Protein AF-A0A3E0KHM4-F1 (afdb_monomer_lite)

Secondary structure (DSSP, 8-state):
-HHHHHHHHHHHHHHHHHH-S--SS-TTHHHHHSTT--S-S-PPPHHHHHHHHHHHHHHHHHHHHHS-TTSB---TTS-SBHHHHHHHHHHHHHHHHHHHHHHHHHTTPPPP-

pLDDT: mean 93.82, std 4.36, range [65.69, 97.75]

Sequence (113 aa):
MWQVGHMAYYDAWLVQDVAGGELLVPTGYRELFQQGTTGEGPLPPLAEVREAFRRAHAGLVRLAESANLEQPADGGDEYATVGGALSFMNLHRAYHIGKIFTLRALLGKPRLT

Foldseek 3Di:
DQLLLLLLQLLQVLLCQQVNDDRLADPCSCVCHPPPHDVDDDDPPPVNSVVSSVRSVVSLVVCVVDPDQQDAGPPDPQDGGNVSSSVVSVVSVVVSLVVVQVVCVVVVHDGDD

Radius of gyration: 14.64 Å; chains: 1; bounding box: 35×26×42 Å

Structure (mmCIF, N/CA/C/O backbone):
data_AF-A0A3E0KHM4-F1
#
_entry.id   AF-A0A3E0KHM4-F1
#
loop_
_atom_site.group_PDB
_atom_site.id
_atom_site.type_symbol
_atom_site.label_atom_id
_atom_site.label_alt_id
_atom_site.label_comp_id
_atom_site.label_asym_id
_atom_site.label_entity_id
_atom_site.label_seq_id
_atom_site.pdbx_PDB_ins_code
_atom_site.Cartn_x
_atom_site.Cartn_y
_atom_site.Cartn_z
_atom_site.occupancy
_atom_site.B_iso_or_equiv
_atom_site.auth_seq_id
_atom_site.auth_comp_id
_atom_site.auth_asym_id
_atom_site.auth_atom_id
_atom_site.pdbx_PDB_model_num
ATOM 1 N N . MET A 1 1 ? -9.446 -0.367 10.290 1.00 87.19 1 MET A N 1
ATOM 2 C CA . MET A 1 1 ? -10.019 -0.429 8.932 1.00 87.19 1 MET A CA 1
ATOM 3 C C . MET A 1 1 ? -9.190 0.422 7.985 1.00 87.19 1 MET A C 1
ATOM 5 O O . MET A 1 1 ? -8.543 -0.159 7.129 1.00 87.19 1 MET A O 1
ATOM 9 N N . TRP A 1 2 ? -9.081 1.733 8.233 1.00 95.25 2 TRP A N 1
ATOM 10 C CA . TRP A 1 2 ? -8.283 2.665 7.422 1.00 95.25 2 TRP A CA 1
ATOM 11 C C . TRP A 1 2 ? -6.858 2.193 7.102 1.00 95.25 2 TRP A C 1
ATOM 13 O O . TRP A 1 2 ? -6.492 2.166 5.941 1.00 95.25 2 TRP A O 1
ATOM 23 N N . GLN A 1 3 ? -6.097 1.702 8.092 1.00 95.06 3 GLN A N 1
ATOM 24 C CA . GLN A 1 3 ? -4.720 1.221 7.861 1.00 95.06 3 GLN A CA 1
ATOM 25 C C . GLN A 1 3 ? -4.635 0.127 6.776 1.00 95.06 3 GLN A C 1
ATOM 27 O O . GLN A 1 3 ? -3.682 0.095 6.011 1.00 95.06 3 GLN A O 1
ATOM 32 N N . VAL A 1 4 ? -5.636 -0.758 6.689 1.00 95.31 4 VAL A N 1
ATOM 33 C CA . VAL A 1 4 ? -5.668 -1.832 5.680 1.00 95.31 4 VAL A CA 1
ATOM 34 C C . VAL A 1 4 ? -6.116 -1.298 4.319 1.00 95.31 4 VAL A C 1
ATOM 36 O O . VAL A 1 4 ? -5.547 -1.693 3.310 1.00 95.31 4 VAL A O 1
ATOM 39 N N . GLY A 1 5 ? -7.087 -0.379 4.287 1.00 97.12 5 GLY A N 1
ATOM 40 C CA . GLY A 1 5 ? -7.505 0.284 3.046 1.00 97.12 5 GLY A CA 1
ATOM 41 C C . GLY A 1 5 ? -6.399 1.148 2.440 1.00 97.12 5 GLY A C 1
ATOM 42 O O . GLY A 1 5 ? -6.182 1.097 1.236 1.00 97.12 5 GLY A O 1
ATOM 43 N N . HIS A 1 6 ? -5.632 1.845 3.282 1.00 97.69 6 HIS A N 1
ATOM 44 C CA . HIS A 1 6 ? -4.428 2.584 2.900 1.00 97.69 6 HIS A CA 1
ATOM 45 C C . HIS A 1 6 ? -3.406 1.678 2.218 1.00 97.69 6 HIS A C 1
ATOM 47 O O . HIS A 1 6 ? -3.005 1.946 1.091 1.00 97.69 6 HIS A O 1
ATOM 53 N N . MET A 1 7 ? -3.055 0.553 2.848 1.00 97.19 7 MET A N 1
ATOM 54 C CA . MET A 1 7 ? -2.149 -0.414 2.223 1.00 97.19 7 MET A CA 1
ATOM 55 C C . MET A 1 7 ? -2.719 -0.974 0.913 1.00 97.19 7 MET A C 1
ATOM 57 O O . MET A 1 7 ? -1.988 -1.066 -0.062 1.00 97.19 7 MET A O 1
ATOM 61 N N . ALA A 1 8 ? -4.016 -1.297 0.852 1.00 97.38 8 ALA A N 1
ATOM 62 C CA . ALA A 1 8 ? -4.642 -1.786 -0.379 1.00 97.38 8 ALA A CA 1
ATOM 63 C C . ALA A 1 8 ? -4.538 -0.771 -1.530 1.00 97.38 8 ALA A C 1
ATOM 65 O O . ALA A 1 8 ? -4.229 -1.153 -2.656 1.00 97.38 8 ALA A O 1
ATOM 66 N N . TYR A 1 9 ? -4.776 0.512 -1.242 1.00 97.75 9 TYR A N 1
ATOM 67 C CA . TYR A 1 9 ? -4.664 1.583 -2.225 1.00 97.75 9 TYR A CA 1
ATOM 68 C C . TYR A 1 9 ? -3.228 1.739 -2.736 1.00 97.75 9 TYR A C 1
ATOM 70 O O . TYR A 1 9 ? -3.033 1.748 -3.945 1.00 97.75 9 TYR A O 1
ATOM 78 N N . TYR A 1 10 ? -2.226 1.802 -1.852 1.00 96.94 10 TYR A N 1
ATOM 79 C CA . TYR A 1 10 ? -0.830 1.971 -2.275 1.00 96.94 10 TYR A CA 1
ATOM 80 C C . TYR A 1 10 ? -0.258 0.731 -2.974 1.00 96.94 10 TYR A C 1
ATOM 82 O O . TYR A 1 10 ? 0.484 0.881 -3.941 1.00 96.94 10 TYR A O 1
ATOM 90 N N . ASP A 1 11 ? -0.650 -0.480 -2.560 1.00 96.88 11 ASP A N 1
ATOM 91 C CA . ASP A 1 11 ? -0.315 -1.710 -3.288 1.00 96.88 11 ASP A CA 1
ATOM 92 C C . ASP A 1 11 ? -0.861 -1.648 -4.727 1.00 96.88 11 ASP A C 1
ATOM 94 O O . ASP A 1 11 ? -0.139 -1.921 -5.682 1.00 96.88 11 ASP A O 1
ATOM 98 N N . ALA A 1 12 ? -2.131 -1.264 -4.897 1.00 97.12 12 ALA A N 1
ATOM 99 C CA . ALA A 1 12 ? -2.758 -1.169 -6.213 1.00 97.12 12 ALA A CA 1
ATOM 100 C C . ALA A 1 12 ? -2.196 -0.023 -7.057 1.00 97.12 12 ALA A C 1
ATOM 102 O O . ALA A 1 12 ? -2.033 -0.193 -8.263 1.00 97.12 12 ALA A O 1
ATOM 103 N N . TRP A 1 13 ? -1.908 1.119 -6.432 1.00 95.88 13 TRP A N 1
ATOM 104 C CA . TRP A 1 13 ? -1.317 2.275 -7.094 1.00 95.88 13 TRP A CA 1
ATOM 105 C C . TRP A 1 13 ? 0.055 1.926 -7.660 1.00 95.88 13 TRP A C 1
ATOM 107 O O . TRP A 1 13 ? 0.271 2.158 -8.841 1.00 95.88 13 TRP A O 1
ATOM 117 N N . LEU A 1 14 ? 0.934 1.280 -6.883 1.00 94.12 14 LEU A N 1
ATOM 118 C CA . LEU A 1 14 ? 2.251 0.899 -7.393 1.00 94.12 14 LEU A CA 1
ATOM 119 C C . LEU A 1 14 ? 2.151 -0.114 -8.542 1.00 94.12 14 LEU A C 1
ATOM 121 O O . LEU A 1 14 ? 2.883 -0.014 -9.523 1.00 94.12 14 LEU A O 1
ATOM 125 N N . VAL A 1 15 ? 1.237 -1.086 -8.444 1.00 94.56 15 VAL A N 1
ATOM 126 C CA . VAL A 1 15 ? 0.998 -2.031 -9.547 1.00 94.56 15 VAL A CA 1
ATOM 127 C C . VAL A 1 15 ? 0.565 -1.291 -10.808 1.00 94.56 15 VAL A C 1
ATOM 129 O O . VAL A 1 15 ? 1.102 -1.571 -11.874 1.00 94.56 15 VAL A O 1
ATOM 132 N N . GLN A 1 16 ? -0.373 -0.349 -10.696 1.00 94.69 16 GLN A N 1
ATOM 133 C CA . GLN A 1 16 ? -0.823 0.451 -11.832 1.00 94.69 16 GLN A CA 1
ATOM 134 C C . GLN A 1 16 ? 0.296 1.336 -12.392 1.00 94.69 16 GLN A C 1
ATOM 136 O O . GLN A 1 16 ? 0.433 1.431 -13.607 1.00 94.69 16 GLN A O 1
ATOM 141 N N . ASP A 1 17 ? 1.071 1.985 -11.530 1.00 91.19 17 ASP A N 1
ATOM 142 C CA . ASP A 1 17 ? 2.137 2.903 -11.926 1.00 91.19 17 ASP A CA 1
ATOM 143 C C . ASP A 1 17 ? 3.240 2.179 -12.711 1.00 91.19 17 ASP A C 1
ATOM 145 O O . ASP A 1 17 ? 3.644 2.613 -13.788 1.00 91.19 17 ASP A O 1
ATOM 149 N N . VAL A 1 18 ? 3.650 1.001 -12.231 1.00 88.62 18 VAL A N 1
ATOM 150 C CA . VAL A 1 18 ? 4.745 0.236 -12.836 1.00 88.62 18 VAL A CA 1
ATOM 151 C C . VAL A 1 18 ? 4.289 -0.645 -14.003 1.00 88.62 18 VAL A C 1
ATOM 153 O O . VAL A 1 18 ? 4.973 -0.713 -15.025 1.00 88.62 18 VAL A O 1
ATOM 156 N N . ALA A 1 19 ? 3.175 -1.370 -13.858 1.00 87.56 19 ALA A N 1
ATOM 157 C CA . ALA A 1 19 ? 2.701 -2.324 -14.868 1.00 87.56 19 ALA A CA 1
ATOM 158 C C . ALA A 1 19 ? 1.708 -1.712 -15.869 1.00 87.56 19 ALA A C 1
ATOM 160 O O . ALA A 1 19 ? 1.383 -2.346 -16.876 1.00 87.56 19 ALA A O 1
ATOM 161 N N . GLY A 1 20 ? 1.198 -0.509 -15.596 1.00 86.62 20 GLY A N 1
ATOM 162 C CA . GLY A 1 20 ? 0.056 0.063 -16.300 1.00 86.62 20 GLY A CA 1
ATOM 163 C C . GLY A 1 20 ? -1.273 -0.620 -15.948 1.00 86.62 20 GLY A C 1
ATOM 164 O O . GLY A 1 20 ? -1.358 -1.527 -15.119 1.00 86.62 20 GLY A O 1
ATOM 165 N N . GLY A 1 21 ? -2.341 -0.191 -16.624 1.00 88.38 21 GLY A N 1
ATOM 166 C CA . GLY A 1 21 ? -3.663 -0.816 -16.536 1.00 88.38 21 GLY A CA 1
ATOM 167 C C . GLY A 1 21 ? -4.582 -0.236 -15.459 1.00 88.38 21 GLY A C 1
ATOM 168 O O . GLY A 1 21 ? -4.500 0.938 -15.090 1.00 88.38 21 GLY A O 1
ATOM 169 N N . GLU A 1 22 ? -5.534 -1.055 -15.011 1.00 90.81 22 GLU A N 1
ATOM 170 C CA . GLU A 1 22 ? -6.559 -0.641 -14.054 1.00 90.81 22 GLU A CA 1
ATOM 171 C C . GLU A 1 22 ? -6.044 -0.657 -12.615 1.00 90.81 22 GLU A C 1
ATOM 173 O O . GLU A 1 22 ? -5.310 -1.554 -12.192 1.00 90.81 22 GLU A O 1
ATOM 178 N N . LEU A 1 23 ? -6.507 0.314 -11.830 1.00 93.88 23 LEU A N 1
ATOM 179 C CA . LEU A 1 23 ? -6.265 0.344 -10.400 1.00 93.88 23 LEU A CA 1
ATOM 180 C C . LEU A 1 23 ? -6.995 -0.838 -9.742 1.00 93.88 23 LEU A C 1
ATOM 182 O O . LEU A 1 23 ? -8.217 -0.952 -9.812 1.00 93.88 23 LEU A O 1
ATOM 186 N N . LEU A 1 24 ? -6.253 -1.715 -9.062 1.00 95.38 24 LEU A N 1
ATOM 187 C CA . LEU A 1 24 ? -6.778 -2.959 -8.475 1.00 95.38 24 LEU A CA 1
ATOM 188 C C . LEU A 1 24 ? -7.565 -2.766 -7.163 1.00 95.38 24 LEU A C 1
ATOM 190 O O . LEU A 1 24 ? -7.628 -3.671 -6.328 1.00 95.38 24 LEU A O 1
ATOM 194 N N . VAL A 1 25 ? -8.192 -1.604 -6.993 1.00 96.69 25 VAL A N 1
ATOM 195 C CA . VAL A 1 25 ? -9.127 -1.284 -5.912 1.00 96.69 25 VAL A CA 1
ATOM 196 C C . VAL A 1 25 ? -10.360 -0.562 -6.475 1.00 96.69 25 VAL A C 1
ATOM 198 O O . VAL A 1 25 ? -10.269 0.055 -7.535 1.00 96.69 25 VAL A O 1
ATOM 201 N N . PRO A 1 26 ? -11.523 -0.623 -5.799 1.00 95.25 26 PRO A N 1
ATOM 202 C CA . PRO A 1 26 ? -12.724 0.080 -6.246 1.00 95.25 26 PRO A CA 1
ATOM 203 C C . PRO A 1 26 ? -12.527 1.593 -6.434 1.00 95.25 26 PRO A C 1
ATOM 205 O O . PRO A 1 26 ? -11.722 2.229 -5.750 1.00 95.25 26 PRO A O 1
ATOM 208 N N . THR A 1 27 ? -13.329 2.190 -7.319 1.00 93.44 27 THR A N 1
ATOM 209 C CA . THR A 1 27 ? -13.411 3.648 -7.491 1.00 93.44 27 THR A CA 1
ATOM 210 C C . THR A 1 27 ? -13.701 4.334 -6.152 1.00 93.44 27 THR A C 1
ATOM 212 O O . THR A 1 27 ? -14.491 3.829 -5.356 1.00 93.44 27 THR A O 1
ATOM 215 N N . GLY A 1 28 ? -13.066 5.478 -5.885 1.00 92.25 28 GLY A N 1
ATOM 216 C CA . GLY A 1 28 ? -13.224 6.196 -4.615 1.00 92.25 28 GLY A CA 1
ATOM 217 C C . GLY A 1 28 ? -12.194 5.824 -3.538 1.00 92.25 28 GLY A C 1
ATOM 218 O O . GLY A 1 28 ? -12.124 6.470 -2.494 1.00 92.25 28 GLY A O 1
ATOM 219 N N . TYR A 1 29 ? -11.390 4.769 -3.739 1.00 95.56 29 TYR A N 1
ATOM 220 C CA . TYR A 1 29 ? -10.421 4.332 -2.723 1.00 95.56 29 TYR A CA 1
ATOM 221 C C . TYR A 1 29 ? -9.319 5.361 -2.468 1.00 95.56 29 TYR A C 1
ATOM 223 O O . TYR A 1 29 ? -8.849 5.469 -1.336 1.00 95.56 29 TYR A O 1
ATOM 231 N N . ARG A 1 30 ? -8.931 6.137 -3.485 1.00 95.69 30 ARG A N 1
ATOM 232 C CA . ARG A 1 30 ? -7.953 7.215 -3.326 1.00 95.69 30 ARG A CA 1
ATOM 233 C C . ARG A 1 30 ? -8.447 8.238 -2.308 1.00 95.69 30 ARG A C 1
ATOM 235 O O . ARG A 1 30 ? -7.737 8.562 -1.366 1.00 95.69 30 ARG A O 1
ATOM 242 N N . GLU A 1 31 ? -9.677 8.697 -2.458 1.00 95.00 31 GLU A N 1
ATOM 243 C CA . GLU A 1 31 ? -10.305 9.733 -1.640 1.00 95.00 31 GLU A CA 1
ATOM 244 C C . GLU A 1 31 ? -10.493 9.287 -0.186 1.00 95.00 31 GLU A C 1
ATOM 246 O O . GLU A 1 31 ? -10.476 10.116 0.720 1.00 95.00 31 GLU A O 1
ATOM 251 N N . LEU A 1 32 ? -10.642 7.980 0.039 1.00 95.69 32 LEU A N 1
ATOM 252 C CA . LEU A 1 32 ? -10.838 7.394 1.364 1.00 95.69 32 LEU A CA 1
ATOM 253 C C . LEU A 1 32 ? -9.530 7.035 2.077 1.00 95.69 32 LEU A C 1
ATOM 255 O O . LEU A 1 32 ? -9.492 7.015 3.309 1.00 95.69 32 LEU A O 1
ATOM 259 N N . PHE A 1 33 ? -8.483 6.683 1.325 1.00 96.88 33 PHE A N 1
ATOM 260 C CA . PHE A 1 33 ? -7.323 5.989 1.884 1.00 96.88 33 PHE A CA 1
ATOM 261 C C . PHE A 1 33 ? -5.958 6.560 1.488 1.00 96.88 33 PHE A C 1
ATOM 263 O O . PHE A 1 33 ? -4.949 6.096 2.025 1.00 96.88 33 PHE A O 1
ATOM 270 N N . GLN A 1 34 ? -5.876 7.564 0.608 1.00 96.25 34 GLN A N 1
ATOM 271 C CA . GLN A 1 34 ? -4.598 8.226 0.320 1.00 96.25 34 GLN A CA 1
ATOM 272 C C . GLN A 1 34 ? -4.046 8.939 1.562 1.00 96.25 34 GLN A 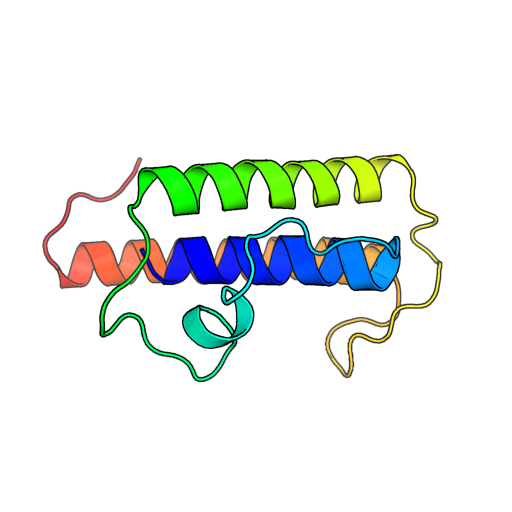C 1
ATOM 274 O O . GLN A 1 34 ? -4.778 9.255 2.507 1.00 96.25 34 GLN A O 1
ATOM 279 N N . GLN A 1 35 ? -2.743 9.212 1.572 1.00 94.19 35 GLN A N 1
ATOM 280 C CA . GLN A 1 35 ? -2.131 10.026 2.619 1.00 94.19 35 GLN A CA 1
ATOM 281 C C . GLN A 1 35 ? -2.872 11.366 2.792 1.00 94.19 35 GLN A C 1
ATOM 283 O O . GLN A 1 35 ? -3.289 11.993 1.824 1.00 94.19 35 GLN A O 1
ATOM 288 N N . GLY A 1 36 ? -3.051 11.792 4.045 1.00 94.44 36 GLY A N 1
ATOM 289 C CA . GLY A 1 36 ? -3.801 13.005 4.399 1.00 94.44 36 GLY A CA 1
ATOM 290 C C . GLY A 1 36 ? -5.285 12.766 4.692 1.00 94.44 36 GLY A C 1
ATOM 291 O O . GLY A 1 36 ? -5.923 13.619 5.302 1.00 94.44 36 GLY A O 1
ATOM 292 N N . THR A 1 37 ? -5.825 11.598 4.336 1.00 95.50 37 THR A N 1
ATOM 293 C CA . THR A 1 37 ? -7.169 11.176 4.760 1.00 95.50 37 THR A CA 1
ATOM 294 C C . THR A 1 37 ? -7.159 10.649 6.194 1.00 95.50 37 THR A C 1
ATOM 296 O O . THR A 1 37 ? -6.110 10.323 6.761 1.00 95.50 37 THR A O 1
ATOM 299 N N . THR A 1 38 ? -8.345 10.546 6.790 1.00 89.75 38 THR A N 1
ATOM 300 C CA . THR A 1 38 ? -8.535 9.981 8.127 1.00 89.75 38 THR A CA 1
ATOM 301 C C . THR A 1 38 ? -9.392 8.720 8.057 1.00 89.75 38 THR A C 1
ATOM 303 O O . THR A 1 38 ? -10.077 8.447 7.076 1.00 89.75 38 THR A O 1
ATOM 306 N N . GLY A 1 39 ? -9.359 7.921 9.124 1.00 87.44 39 GLY A N 1
ATOM 307 C CA . GLY A 1 39 ? -10.251 6.770 9.276 1.00 87.44 39 GLY A CA 1
ATOM 308 C C . GLY A 1 39 ? -11.651 7.127 9.774 1.00 87.44 39 GLY A C 1
ATOM 309 O O . GLY A 1 39 ? -12.329 6.240 10.290 1.00 87.44 39 GLY A O 1
ATOM 310 N N . GLU A 1 40 ? -12.035 8.400 9.700 1.00 88.44 40 GLU A N 1
ATOM 311 C CA . GLU A 1 40 ? -13.334 8.908 10.136 1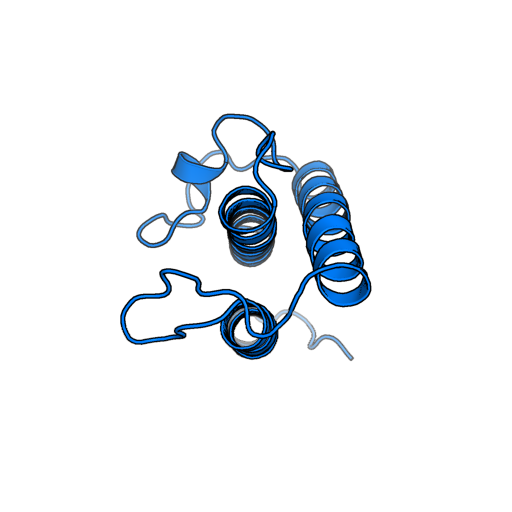.00 88.44 40 GLU A CA 1
ATOM 312 C C . GLU A 1 40 ? -14.324 8.930 8.963 1.00 88.44 40 GLU A C 1
ATOM 314 O O . GLU A 1 40 ? -13.934 9.055 7.805 1.00 88.44 40 GLU A O 1
ATOM 319 N N . GLY A 1 41 ? -15.618 8.809 9.264 1.00 83.94 41 GLY A N 1
ATOM 320 C CA . GLY A 1 41 ? -16.679 8.789 8.253 1.00 83.94 41 GLY A CA 1
ATOM 321 C C . GLY A 1 41 ? -17.066 7.385 7.761 1.00 83.94 41 GLY A C 1
ATOM 322 O O . GLY A 1 41 ? -16.644 6.374 8.335 1.00 83.94 41 GLY A O 1
ATOM 323 N N . PRO A 1 42 ? -17.939 7.302 6.737 1.00 88.31 42 PRO A N 1
ATOM 324 C CA . PRO A 1 42 ? -18.436 6.034 6.220 1.00 88.31 42 PRO A CA 1
ATOM 325 C C . PRO A 1 42 ? -17.336 5.316 5.432 1.00 88.31 42 PRO A C 1
ATOM 327 O O . PRO A 1 42 ? -17.076 5.616 4.270 1.00 88.31 42 PRO A O 1
ATOM 330 N N . LEU A 1 43 ? -16.686 4.350 6.078 1.00 93.31 43 LEU A N 1
ATOM 331 C CA . LEU A 1 43 ? -15.722 3.468 5.427 1.00 93.31 43 LEU A CA 1
ATOM 332 C C . LEU A 1 43 ? -16.420 2.218 4.855 1.00 93.31 43 LEU A C 1
ATOM 334 O O . LEU A 1 43 ? -17.402 1.751 5.444 1.00 93.31 43 LEU A O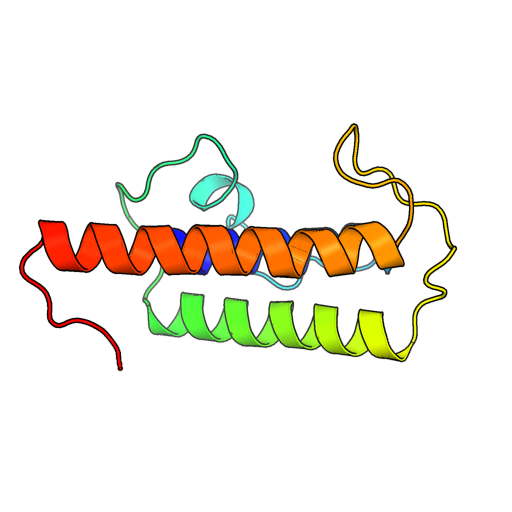 1
ATOM 338 N N . PRO A 1 44 ? -15.897 1.624 3.764 1.00 94.81 44 PRO A N 1
ATOM 339 C CA . PRO A 1 44 ? -16.399 0.360 3.238 1.00 94.81 44 PRO A CA 1
ATOM 340 C C . PRO A 1 44 ? -16.362 -0.760 4.290 1.00 94.81 44 PRO A C 1
ATOM 342 O O . PRO A 1 44 ? -15.475 -0.767 5.153 1.00 94.81 44 PRO A O 1
ATOM 345 N N . PRO A 1 45 ? -17.262 -1.756 4.216 1.00 95.00 45 PRO A N 1
ATOM 346 C CA . PRO A 1 45 ? -17.221 -2.928 5.082 1.00 95.00 45 PRO A CA 1
ATOM 347 C C . PRO A 1 45 ? -15.837 -3.590 5.121 1.00 95.00 45 PRO A C 1
ATOM 349 O O . PRO A 1 45 ? -15.147 -3.719 4.111 1.00 95.00 45 PRO A O 1
ATOM 352 N N . LEU A 1 46 ? -15.436 -4.097 6.293 1.00 92.19 46 LEU A N 1
ATOM 353 C CA . LEU A 1 46 ? -14.109 -4.708 6.472 1.00 92.19 46 LEU A CA 1
ATOM 354 C C . LEU A 1 46 ? -13.836 -5.861 5.489 1.00 92.19 46 LEU A C 1
ATOM 356 O O . LEU A 1 46 ? -12.685 -6.082 5.114 1.00 92.19 46 LEU A O 1
ATOM 360 N N . ALA A 1 47 ? -14.874 -6.612 5.113 1.00 95.88 47 ALA A N 1
ATOM 361 C CA . ALA A 1 47 ? -14.764 -7.703 4.151 1.00 95.88 47 ALA A CA 1
ATOM 362 C C . ALA A 1 47 ? -14.341 -7.196 2.763 1.00 95.88 47 ALA A C 1
ATOM 364 O O . ALA A 1 47 ? -13.437 -7.772 2.162 1.00 95.88 47 ALA A O 1
ATOM 365 N N . GLU A 1 48 ? -14.911 -6.081 2.306 1.00 96.38 48 GLU A N 1
ATOM 366 C CA . GLU A 1 48 ? -14.562 -5.459 1.026 1.00 96.38 48 GLU A CA 1
ATOM 367 C C . GLU A 1 48 ? -13.134 -4.918 1.043 1.00 96.38 48 GLU A C 1
ATOM 369 O O . GLU A 1 48 ? -12.354 -5.203 0.138 1.00 96.38 48 GLU A O 1
ATOM 374 N N . VAL A 1 49 ? -12.746 -4.229 2.122 1.00 96.94 49 VAL A N 1
ATOM 375 C CA . VAL A 1 49 ? -11.372 -3.722 2.288 1.00 96.94 49 VAL A CA 1
ATOM 376 C C . VAL A 1 49 ? -10.355 -4.868 2.283 1.00 96.94 49 VAL A C 1
ATOM 378 O O . VAL A 1 49 ? -9.269 -4.748 1.716 1.00 96.94 49 VAL A O 1
ATOM 381 N N . ARG A 1 50 ? -10.695 -6.004 2.902 1.00 96.50 50 ARG A N 1
ATOM 382 C CA . ARG A 1 50 ? -9.838 -7.196 2.915 1.00 96.50 50 ARG A CA 1
ATOM 383 C C . ARG A 1 50 ? -9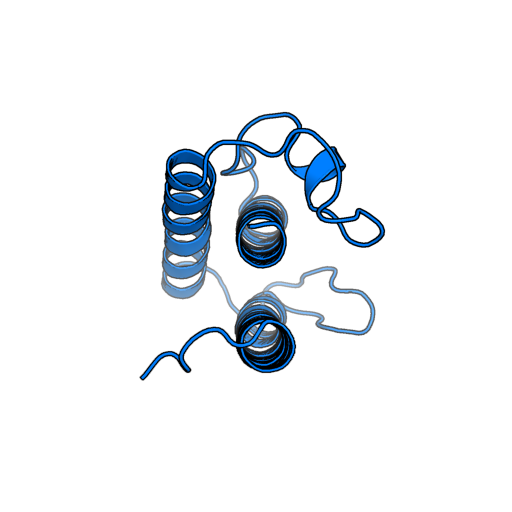.685 -7.794 1.522 1.00 96.50 50 ARG A C 1
ATOM 385 O O . ARG A 1 50 ? -8.580 -8.192 1.168 1.00 96.50 50 ARG A O 1
ATOM 392 N N . GLU A 1 51 ? -10.768 -7.874 0.762 1.00 97.62 51 GLU A N 1
ATOM 393 C CA . GLU A 1 51 ? -10.737 -8.403 -0.599 1.00 97.62 51 GLU A CA 1
ATOM 394 C C . GLU A 1 51 ? -9.930 -7.496 -1.536 1.00 97.62 51 GLU A C 1
ATOM 396 O O . GLU A 1 51 ? -9.053 -7.974 -2.256 1.00 97.62 51 GLU A O 1
ATOM 401 N N . ALA A 1 52 ? -10.133 -6.180 -1.444 1.00 97.25 52 ALA A N 1
ATOM 402 C CA . ALA A 1 52 ? -9.338 -5.187 -2.160 1.00 97.25 52 ALA A CA 1
ATOM 403 C C . ALA A 1 52 ? -7.838 -5.332 -1.844 1.00 97.25 52 ALA A C 1
ATOM 405 O O . ALA A 1 52 ? -7.015 -5.404 -2.754 1.00 97.25 52 ALA A O 1
ATOM 406 N N . PHE A 1 53 ? -7.484 -5.485 -0.562 1.00 97.50 53 PHE A N 1
ATOM 407 C CA . PHE A 1 53 ? -6.102 -5.733 -0.147 1.00 97.50 53 PHE A CA 1
ATOM 408 C C . PHE A 1 53 ? -5.524 -7.022 -0.747 1.00 97.50 53 PHE A C 1
ATOM 410 O O . PHE A 1 53 ? -4.412 -7.006 -1.268 1.00 97.50 53 PHE A O 1
ATOM 417 N N . ARG A 1 54 ? -6.260 -8.144 -0.716 1.00 97.75 54 ARG A N 1
ATOM 418 C CA . ARG A 1 54 ? -5.784 -9.415 -1.298 1.00 97.75 54 ARG A CA 1
ATOM 419 C C . ARG A 1 54 ? -5.518 -9.282 -2.795 1.00 97.75 54 ARG A C 1
ATOM 421 O O . ARG A 1 54 ? -4.497 -9.775 -3.271 1.00 97.75 54 ARG A O 1
ATOM 428 N N . ARG A 1 55 ? -6.415 -8.615 -3.521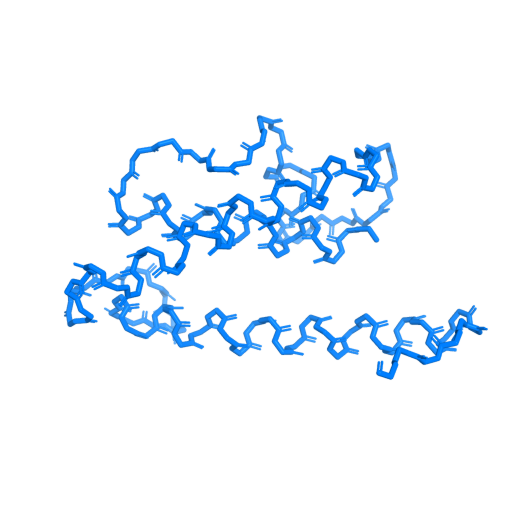 1.00 97.50 55 ARG A N 1
ATOM 429 C CA . ARG A 1 55 ? -6.301 -8.396 -4.966 1.00 97.50 55 ARG A CA 1
ATOM 430 C C . ARG A 1 55 ? -5.098 -7.531 -5.324 1.00 97.50 55 ARG A C 1
ATOM 432 O O . ARG A 1 55 ? -4.301 -7.937 -6.168 1.00 97.50 55 ARG A O 1
ATOM 439 N N . ALA A 1 56 ? -4.957 -6.385 -4.660 1.00 97.19 56 ALA A N 1
ATOM 440 C CA . ALA A 1 56 ? -3.843 -5.464 -4.850 1.00 97.19 56 ALA A CA 1
ATOM 441 C C . ALA A 1 56 ? -2.501 -6.131 -4.513 1.00 97.19 56 ALA A C 1
ATOM 443 O O . ALA A 1 56 ? -1.573 -6.114 -5.321 1.00 97.19 56 ALA A O 1
ATOM 444 N N . HIS A 1 57 ? -2.433 -6.832 -3.377 1.00 97.00 57 HIS A N 1
ATOM 445 C CA . HIS A 1 57 ? -1.227 -7.545 -2.970 1.00 97.00 57 HIS A CA 1
ATOM 446 C C . HIS A 1 57 ? -0.840 -8.656 -3.954 1.00 97.00 57 HIS A C 1
ATOM 448 O O . HIS A 1 57 ? 0.337 -8.801 -4.274 1.00 97.00 57 HIS A O 1
ATOM 454 N N . ALA A 1 58 ? -1.806 -9.414 -4.481 1.00 96.88 58 ALA A N 1
ATOM 455 C CA . ALA A 1 58 ? -1.529 -10.401 -5.523 1.00 96.88 58 ALA A CA 1
ATOM 456 C C . ALA A 1 58 ? -0.974 -9.749 -6.804 1.00 96.88 58 ALA A C 1
ATOM 458 O O . ALA A 1 58 ? -0.182 -10.370 -7.508 1.00 96.88 58 ALA A O 1
ATOM 459 N N . GLY A 1 59 ? -1.363 -8.504 -7.098 1.00 95.56 59 GLY A N 1
ATOM 460 C CA . GLY A 1 59 ? -0.755 -7.694 -8.153 1.00 95.56 59 GLY A CA 1
ATOM 461 C C . GLY A 1 59 ? 0.725 -7.416 -7.896 1.00 95.56 59 GLY A C 1
ATOM 462 O O . GLY A 1 59 ? 1.535 -7.658 -8.784 1.00 95.56 59 GLY A O 1
ATOM 463 N N . LEU A 1 60 ? 1.089 -6.998 -6.678 1.00 95.06 60 LEU A N 1
ATOM 464 C CA . LEU A 1 60 ? 2.493 -6.777 -6.305 1.00 95.06 60 LEU A CA 1
ATOM 465 C C . LEU A 1 60 ? 3.333 -8.053 -6.391 1.00 95.06 60 LEU A C 1
ATOM 467 O O . LEU A 1 60 ? 4.471 -7.998 -6.842 1.00 95.06 60 LEU A O 1
ATOM 471 N N . VAL A 1 61 ? 2.781 -9.197 -5.972 1.00 96.06 61 VAL A N 1
ATOM 472 C CA . VAL A 1 61 ? 3.478 -10.491 -6.076 1.00 96.06 61 VAL A CA 1
ATOM 473 C C . VAL A 1 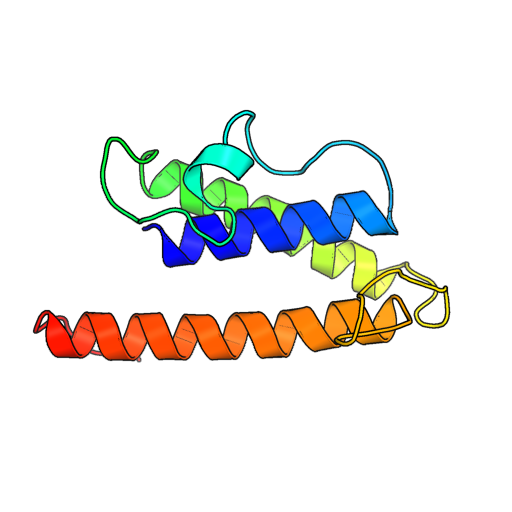61 ? 3.761 -10.824 -7.539 1.00 96.06 61 VAL A C 1
ATOM 475 O O . VAL A 1 61 ? 4.905 -11.099 -7.878 1.00 96.06 61 VAL A O 1
ATOM 478 N N . ARG A 1 62 ? 2.759 -10.702 -8.422 1.00 95.44 62 ARG A N 1
ATOM 479 C CA . ARG A 1 62 ? 2.963 -10.905 -9.865 1.00 95.44 62 ARG A CA 1
ATOM 480 C C . ARG A 1 62 ? 3.996 -9.940 -10.437 1.00 95.44 62 ARG A C 1
ATOM 482 O O . ARG A 1 62 ? 4.841 -10.355 -11.219 1.00 95.44 62 ARG A O 1
ATOM 489 N N . LEU A 1 63 ? 3.954 -8.672 -10.025 1.00 93.12 63 LEU A N 1
ATOM 490 C CA . LEU A 1 63 ? 4.933 -7.678 -10.450 1.00 93.12 63 LEU A CA 1
ATOM 491 C C . LEU A 1 63 ? 6.354 -8.090 -10.039 1.00 93.12 63 LEU A C 1
ATOM 493 O O . LEU A 1 63 ? 7.257 -8.045 -10.866 1.00 93.12 63 LEU A O 1
ATOM 497 N N . ALA A 1 64 ? 6.546 -8.546 -8.801 1.00 94.88 64 ALA A N 1
ATOM 498 C CA . ALA A 1 64 ? 7.843 -9.017 -8.319 1.00 94.88 64 ALA A CA 1
ATOM 499 C C . ALA A 1 64 ? 8.358 -10.259 -9.069 1.00 94.88 64 ALA A C 1
ATOM 501 O O . ALA A 1 64 ? 9.566 -10.438 -9.188 1.00 94.88 64 ALA A O 1
ATOM 502 N N . GLU A 1 65 ? 7.460 -11.105 -9.577 1.00 95.81 65 GLU A N 1
ATOM 503 C CA . GLU A 1 65 ? 7.810 -12.309 -10.338 1.00 95.81 65 GLU A CA 1
ATOM 504 C C . GLU A 1 65 ? 8.179 -12.015 -11.799 1.00 95.81 65 GLU A C 1
ATOM 506 O O . GLU A 1 65 ? 8.987 -12.742 -12.376 1.00 95.81 65 GLU A O 1
ATOM 511 N N . SER A 1 66 ? 7.584 -10.986 -12.413 1.00 93.44 66 SER A N 1
ATOM 512 C CA . SER A 1 66 ? 7.686 -10.767 -13.863 1.00 93.44 66 SER A CA 1
ATOM 513 C C . SER A 1 66 ? 8.376 -9.473 -14.292 1.00 93.44 66 SER A C 1
ATOM 515 O O . SER A 1 66 ? 8.721 -9.345 -15.466 1.00 93.44 66 SER A O 1
ATOM 517 N N . ALA A 1 67 ? 8.520 -8.483 -13.410 1.00 93.00 67 ALA A N 1
ATOM 518 C CA . ALA A 1 67 ? 9.060 -7.181 -13.786 1.00 93.00 67 ALA A CA 1
ATOM 519 C C . ALA A 1 67 ? 10.584 -7.194 -13.940 1.00 93.00 67 ALA A C 1
ATOM 521 O O . ALA A 1 67 ? 11.304 -7.914 -13.248 1.00 93.00 67 ALA A O 1
ATOM 522 N N . ASN A 1 68 ? 11.088 -6.305 -14.798 1.00 94.75 68 ASN A N 1
ATOM 523 C CA . ASN A 1 68 ? 12.496 -5.938 -14.772 1.00 94.75 68 ASN A CA 1
ATOM 524 C C . ASN A 1 68 ? 12.754 -5.031 -13.559 1.00 94.75 68 ASN A C 1
ATOM 526 O O . ASN A 1 68 ? 12.356 -3.869 -13.559 1.00 94.75 68 ASN A O 1
ATOM 530 N N . LEU A 1 69 ? 13.429 -5.552 -12.534 1.00 95.12 69 LEU A N 1
ATOM 531 C CA . LEU A 1 69 ? 13.664 -4.831 -11.277 1.00 95.12 69 LEU A CA 1
ATOM 532 C C . LEU A 1 69 ? 14.542 -3.579 -11.439 1.00 95.12 69 LEU A C 1
ATOM 534 O O . LEU A 1 69 ? 14.420 -2.654 -10.638 1.00 95.12 69 LEU A O 1
ATOM 538 N N . GLU A 1 70 ? 15.370 -3.526 -12.484 1.00 96.75 70 GLU A N 1
ATOM 539 C CA . GLU A 1 70 ? 16.238 -2.382 -12.799 1.00 96.75 70 GLU A CA 1
ATOM 540 C C . GLU A 1 70 ? 15.537 -1.312 -13.648 1.00 96.75 70 GLU A C 1
ATOM 542 O O . GLU A 1 70 ? 16.118 -0.269 -13.946 1.00 96.75 70 GLU A O 1
ATOM 547 N N . GLN A 1 71 ? 14.290 -1.554 -14.070 1.00 95.00 71 GLN A N 1
ATOM 548 C CA . GLN A 1 71 ? 13.513 -0.554 -14.793 1.00 95.00 71 GLN A CA 1
ATOM 549 C C . GLN A 1 71 ? 13.346 0.704 -13.920 1.00 95.00 71 GLN A C 1
ATOM 551 O O . GLN A 1 71 ? 13.010 0.570 -12.738 1.00 95.00 71 GLN A O 1
ATOM 556 N N . PRO A 1 72 ? 13.527 1.914 -14.485 1.00 94.69 72 PRO A N 1
ATOM 557 C CA . PRO A 1 72 ? 13.260 3.156 -13.771 1.00 94.69 72 PRO A CA 1
ATOM 558 C C . PRO A 1 72 ? 11.811 3.246 -13.280 1.00 94.69 72 PRO A C 1
ATOM 560 O O . PRO A 1 72 ? 10.881 2.877 -14.000 1.00 94.69 72 PRO A O 1
ATOM 563 N N . ALA A 1 73 ? 11.635 3.775 -12.074 1.00 92.56 73 ALA A N 1
ATOM 564 C CA . ALA A 1 73 ? 10.344 4.124 -11.488 1.00 92.56 73 ALA A CA 1
ATOM 565 C C . ALA A 1 73 ? 10.454 5.505 -10.827 1.00 92.56 73 ALA A C 1
ATOM 567 O O . ALA A 1 73 ? 11.513 5.840 -10.294 1.00 92.56 73 ALA A O 1
ATOM 568 N N . ASP A 1 74 ? 9.381 6.294 -10.865 1.00 89.25 74 ASP A N 1
ATOM 569 C CA . ASP A 1 74 ? 9.353 7.628 -10.258 1.00 89.25 74 ASP A CA 1
ATOM 570 C C . ASP A 1 74 ? 8.821 7.545 -8.825 1.00 89.25 74 ASP A C 1
ATOM 572 O O . ASP A 1 74 ? 7.622 7.643 -8.564 1.00 89.25 74 ASP A O 1
ATOM 576 N N . GLY A 1 75 ? 9.738 7.290 -7.896 1.00 87.44 75 GLY A N 1
ATOM 577 C CA . GLY A 1 75 ? 9.444 7.201 -6.474 1.00 87.44 75 GLY A CA 1
ATOM 578 C C . GLY A 1 75 ? 9.840 8.416 -5.669 1.00 87.44 75 GLY A C 1
ATOM 579 O O . GLY A 1 75 ? 9.957 8.266 -4.461 1.00 87.44 75 GLY A O 1
ATOM 580 N N . GLY A 1 76 ? 10.117 9.563 -6.298 1.00 90.50 76 GLY A N 1
ATOM 581 C CA . GLY A 1 76 ? 10.667 10.720 -5.595 1.00 90.50 76 GLY A CA 1
ATOM 582 C C . GLY A 1 76 ? 12.003 10.408 -4.910 1.00 90.50 76 GLY A C 1
ATOM 583 O O . GLY A 1 76 ? 12.939 9.919 -5.544 1.00 90.50 76 GLY A O 1
ATOM 584 N N . ASP A 1 77 ? 12.087 10.693 -3.610 1.00 92.06 77 ASP A N 1
ATOM 585 C CA . ASP A 1 77 ? 13.295 10.462 -2.806 1.00 92.06 77 ASP A CA 1
ATOM 586 C C . ASP A 1 77 ? 13.349 9.030 -2.237 1.00 92.06 77 ASP A C 1
ATOM 588 O O . ASP A 1 77 ? 14.365 8.606 -1.679 1.00 92.06 77 ASP A O 1
ATOM 592 N N . GLU A 1 78 ? 12.258 8.270 -2.346 1.00 91.94 78 GLU A N 1
ATOM 593 C CA . GLU A 1 78 ? 12.100 6.967 -1.710 1.00 91.94 78 GLU A CA 1
ATOM 594 C C . GLU A 1 78 ? 12.676 5.809 -2.534 1.00 91.94 78 GLU A C 1
ATOM 596 O O . GLU A 1 78 ? 13.180 4.837 -1.962 1.00 91.94 78 GLU A O 1
ATOM 601 N N . TYR A 1 79 ? 12.592 5.879 -3.864 1.00 94.31 79 TYR A N 1
ATOM 602 C CA . TYR A 1 79 ? 13.111 4.858 -4.777 1.00 94.31 79 TYR A CA 1
ATOM 603 C C . TYR A 1 79 ? 13.255 5.382 -6.213 1.00 94.31 79 TYR A C 1
ATOM 605 O O . TYR A 1 79 ? 12.569 6.311 -6.622 1.00 94.31 79 TYR A O 1
ATOM 613 N N . ALA A 1 80 ? 14.121 4.730 -6.998 1.00 96.12 80 ALA A N 1
ATOM 614 C CA . ALA A 1 80 ? 14.380 5.084 -8.402 1.00 96.12 80 ALA A CA 1
ATOM 615 C C . ALA A 1 80 ? 14.158 3.927 -9.397 1.00 96.12 80 ALA A C 1
ATOM 617 O O . ALA A 1 80 ? 14.250 4.117 -10.610 1.00 96.12 80 ALA A O 1
ATOM 618 N N . THR A 1 81 ? 13.897 2.712 -8.903 1.00 97.06 81 THR A N 1
ATOM 619 C CA . THR A 1 81 ? 13.685 1.516 -9.732 1.00 97.06 81 THR A CA 1
ATOM 620 C C . THR A 1 81 ? 12.493 0.709 -9.239 1.00 97.06 81 THR A C 1
ATOM 622 O O . THR A 1 81 ? 12.079 0.843 -8.085 1.00 97.06 81 THR A O 1
ATOM 625 N N . VAL A 1 82 ? 11.966 -0.180 -10.083 1.00 95.88 82 VAL A N 1
ATOM 626 C CA . VAL A 1 82 ? 10.884 -1.111 -9.717 1.00 95.88 82 VAL A CA 1
ATOM 627 C C . VAL A 1 82 ? 11.271 -1.995 -8.529 1.00 95.88 82 VAL A C 1
ATOM 629 O O . VAL A 1 82 ? 10.472 -2.187 -7.611 1.00 95.88 82 VAL A O 1
ATOM 632 N N . GLY A 1 83 ? 12.508 -2.499 -8.493 1.00 96.69 83 GLY A N 1
ATOM 633 C CA . GLY A 1 83 ? 13.027 -3.254 -7.350 1.00 96.69 83 GLY A CA 1
ATOM 634 C C . GLY A 1 83 ? 13.090 -2.414 -6.070 1.00 96.69 83 GLY A C 1
ATOM 635 O O . GLY A 1 83 ? 12.740 -2.900 -4.989 1.00 96.69 83 GLY A O 1
ATOM 636 N N . GLY A 1 84 ? 13.462 -1.136 -6.194 1.00 96.69 84 GLY A N 1
ATOM 637 C CA . GLY A 1 84 ? 13.402 -0.161 -5.106 1.00 96.69 84 GLY A CA 1
ATOM 638 C C . GLY A 1 84 ? 11.974 0.061 -4.608 1.00 96.69 84 GLY A C 1
ATOM 639 O O . GLY A 1 84 ? 11.732 -0.016 -3.406 1.00 96.69 84 GLY A O 1
ATOM 640 N N . ALA A 1 85 ? 11.014 0.228 -5.518 1.00 95.69 85 ALA A N 1
ATOM 641 C CA . ALA A 1 85 ? 9.607 0.421 -5.186 1.00 95.69 85 ALA A CA 1
ATOM 642 C C . ALA A 1 85 ? 9.010 -0.792 -4.450 1.00 95.69 85 ALA A C 1
ATOM 644 O O . ALA A 1 85 ? 8.373 -0.652 -3.406 1.00 95.69 85 ALA A O 1
ATOM 645 N N . LEU A 1 86 ? 9.274 -2.011 -4.933 1.00 95.81 86 LEU A N 1
ATOM 646 C CA . LEU A 1 86 ? 8.858 -3.252 -4.269 1.00 95.81 86 LEU A CA 1
ATOM 647 C C . LEU A 1 86 ? 9.487 -3.395 -2.873 1.00 95.81 86 LEU A C 1
ATOM 649 O O . LEU A 1 86 ? 8.819 -3.808 -1.922 1.00 95.81 86 LEU A O 1
ATOM 653 N N . SER A 1 87 ? 10.757 -3.011 -2.727 1.00 96.06 87 SER A N 1
ATOM 654 C CA . SER A 1 87 ? 11.439 -2.986 -1.428 1.00 96.06 87 SER A CA 1
ATOM 655 C C . SER A 1 87 ? 10.820 -1.952 -0.485 1.00 96.06 87 SER A C 1
ATOM 657 O O . SER A 1 87 ? 10.566 -2.255 0.685 1.00 96.06 87 SER A O 1
ATOM 659 N N . PHE A 1 88 ? 10.497 -0.764 -0.997 1.00 95.12 88 PHE A N 1
ATOM 660 C CA . PHE A 1 88 ? 9.796 0.280 -0.259 1.00 95.12 88 PHE A CA 1
ATOM 661 C C . PHE A 1 88 ? 8.427 -0.203 0.234 1.00 95.12 88 PHE A C 1
ATOM 663 O O . PHE A 1 88 ? 8.087 0.018 1.395 1.00 95.12 88 PHE A O 1
ATOM 670 N N . MET A 1 89 ? 7.671 -0.953 -0.573 1.00 95.19 89 MET A N 1
ATOM 671 C CA . MET A 1 89 ? 6.379 -1.503 -0.143 1.00 95.19 89 MET A CA 1
ATOM 672 C C . MET A 1 89 ? 6.493 -2.471 1.039 1.00 95.19 89 MET A C 1
ATOM 674 O O . MET A 1 89 ? 5.610 -2.486 1.901 1.00 95.19 89 MET A O 1
ATOM 678 N N . ASN A 1 90 ? 7.585 -3.234 1.147 1.00 95.06 90 ASN A N 1
ATOM 679 C CA . ASN A 1 90 ? 7.839 -4.073 2.323 1.00 95.06 90 ASN A CA 1
ATOM 680 C C . ASN A 1 90 ? 8.078 -3.228 3.583 1.00 95.06 90 ASN A C 1
ATOM 682 O O . ASN A 1 90 ? 7.486 -3.503 4.632 1.00 95.06 90 ASN A O 1
ATOM 686 N N . LEU A 1 91 ? 8.897 -2.176 3.475 1.00 96.06 91 LEU A N 1
ATOM 687 C CA . LEU A 1 91 ? 9.137 -1.225 4.564 1.00 96.06 91 LEU A CA 1
ATOM 688 C C . LEU A 1 91 ? 7.836 -0.526 4.988 1.00 96.06 91 LEU A C 1
ATOM 690 O O . LEU A 1 91 ? 7.489 -0.514 6.171 1.00 96.06 91 LEU A O 1
ATOM 694 N N . HIS A 1 92 ? 7.093 0.004 4.018 1.00 95.81 92 HIS A N 1
ATOM 695 C CA . HIS A 1 92 ? 5.814 0.678 4.214 1.00 95.81 92 HIS A CA 1
ATOM 696 C C . HIS A 1 92 ? 4.812 -0.233 4.938 1.00 95.81 92 HIS A C 1
ATOM 698 O O . HIS A 1 92 ? 4.216 0.147 5.949 1.00 95.81 92 HIS A O 1
ATOM 704 N N . ARG A 1 93 ? 4.694 -1.491 4.503 1.00 95.00 93 ARG A N 1
ATOM 705 C CA . ARG A 1 93 ? 3.837 -2.486 5.153 1.00 95.00 93 ARG A CA 1
ATOM 706 C C . ARG A 1 93 ? 4.256 -2.752 6.598 1.00 95.00 93 ARG A C 1
ATOM 708 O O . ARG A 1 93 ? 3.397 -2.744 7.479 1.00 95.00 93 ARG A O 1
ATOM 715 N N . ALA A 1 94 ? 5.545 -2.957 6.867 1.00 95.62 94 ALA A N 1
ATOM 716 C CA . ALA A 1 94 ? 6.045 -3.172 8.226 1.00 95.62 94 ALA A CA 1
ATOM 717 C C . ALA A 1 94 ? 5.735 -1.978 9.148 1.00 95.62 94 ALA A C 1
ATOM 719 O O . ALA A 1 94 ? 5.260 -2.162 10.273 1.00 95.62 94 ALA A O 1
ATOM 720 N N . TYR A 1 95 ? 5.913 -0.754 8.645 1.00 96.38 95 TYR A N 1
ATOM 721 C CA . TYR A 1 95 ? 5.566 0.477 9.354 1.00 96.38 95 TYR A CA 1
ATOM 722 C C . TYR A 1 95 ? 4.073 0.526 9.731 1.00 96.38 95 TYR A C 1
ATOM 724 O O . TYR A 1 95 ? 3.725 0.757 10.895 1.00 96.38 95 TYR A O 1
ATOM 732 N N . HIS A 1 96 ? 3.172 0.231 8.789 1.00 95.88 96 HIS A N 1
ATOM 733 C CA . HIS A 1 96 ? 1.729 0.220 9.051 1.00 95.88 96 HIS A CA 1
ATOM 734 C C . HIS A 1 96 ? 1.279 -0.933 9.953 1.00 95.88 96 HIS A C 1
ATOM 736 O O . HIS A 1 96 ? 0.390 -0.741 10.787 1.00 95.88 96 HIS A O 1
ATOM 742 N N . ILE A 1 97 ? 1.921 -2.101 9.870 1.00 94.56 97 ILE A N 1
ATOM 743 C CA . ILE A 1 97 ? 1.719 -3.195 10.827 1.00 94.56 97 ILE A CA 1
ATOM 744 C C . ILE A 1 97 ? 2.041 -2.708 12.246 1.00 94.56 97 ILE A C 1
ATOM 746 O O . ILE A 1 97 ? 1.199 -2.844 13.137 1.00 94.56 97 ILE A O 1
ATOM 750 N N . GLY A 1 98 ? 3.189 -2.055 12.448 1.00 94.56 98 GLY A N 1
ATOM 751 C CA . GLY A 1 98 ? 3.558 -1.447 13.731 1.00 94.56 98 GLY A CA 1
ATOM 752 C C . GLY A 1 98 ? 2.499 -0.468 14.252 1.00 94.56 98 GLY A C 1
ATOM 753 O O . GLY A 1 98 ? 2.075 -0.564 15.404 1.00 94.56 98 GLY A O 1
ATOM 754 N N . LYS A 1 99 ? 1.972 0.412 13.389 1.00 94.12 99 LYS A N 1
ATOM 755 C CA . LYS A 1 99 ? 0.879 1.337 13.753 1.00 94.12 99 LYS A CA 1
ATOM 756 C C . LYS A 1 99 ? -0.388 0.606 14.175 1.00 94.12 99 LYS A C 1
ATOM 758 O O . LYS A 1 99 ? -1.021 1.008 15.149 1.00 94.12 99 LYS A O 1
ATOM 763 N N . ILE A 1 100 ? -0.763 -0.470 13.483 1.00 93.69 100 ILE A N 1
ATOM 764 C CA . ILE A 1 100 ? -1.920 -1.293 13.860 1.00 93.69 100 ILE A CA 1
ATOM 765 C C . ILE A 1 100 ? -1.712 -1.887 15.256 1.00 93.69 100 ILE A C 1
ATOM 767 O O . ILE A 1 100 ? -2.626 -1.816 16.078 1.00 93.69 100 ILE A O 1
ATOM 771 N N . PHE A 1 101 ? -0.531 -2.432 15.549 1.00 93.62 101 PHE A N 1
ATOM 772 C CA . PHE A 1 101 ? -0.205 -2.964 16.874 1.00 93.62 101 PHE A CA 1
ATOM 773 C C . PHE A 1 101 ? -0.320 -1.904 17.973 1.00 93.62 101 PHE A C 1
ATOM 775 O O . PHE A 1 101 ? -1.018 -2.131 18.964 1.00 93.62 101 PHE A O 1
ATOM 782 N N . THR A 1 102 ? 0.282 -0.731 17.770 1.00 94.12 102 THR A N 1
ATOM 783 C CA . THR A 1 102 ? 0.216 0.389 18.719 1.00 94.12 102 THR A CA 1
ATOM 784 C C . THR A 1 102 ? -1.220 0.861 18.940 1.00 94.12 102 THR A C 1
ATOM 786 O O . THR A 1 102 ? -1.659 0.979 20.082 1.00 94.12 102 THR A O 1
ATOM 789 N N . LEU A 1 103 ? -1.999 1.059 17.871 1.00 92.88 103 LEU A N 1
ATOM 790 C CA . LEU A 1 103 ? -3.403 1.474 17.972 1.00 92.88 103 LEU A CA 1
ATOM 791 C C . LEU A 1 103 ? -4.254 0.441 18.711 1.00 92.88 103 LEU A C 1
ATOM 793 O O . LEU A 1 103 ? -5.106 0.803 19.517 1.00 92.88 103 LEU A O 1
ATOM 797 N N . ARG A 1 104 ? -4.031 -0.854 18.466 1.00 93.75 104 ARG A N 1
ATOM 798 C CA . ARG A 1 104 ? -4.728 -1.914 19.201 1.00 93.75 104 ARG A CA 1
ATOM 799 C C . ARG A 1 104 ? -4.422 -1.850 20.692 1.00 93.75 104 ARG A C 1
ATOM 801 O O . ARG A 1 104 ? -5.365 -1.916 21.473 1.00 93.75 104 ARG A O 1
ATOM 808 N N . ALA A 1 105 ? -3.154 -1.685 21.068 1.00 93.81 105 ALA A N 1
ATOM 809 C CA . ALA A 1 105 ? -2.747 -1.573 22.466 1.00 93.81 105 ALA A CA 1
ATOM 810 C C . ALA A 1 105 ? -3.387 -0.354 23.152 1.00 93.81 105 ALA A C 1
ATOM 812 O O . ALA A 1 105 ? -3.981 -0.502 24.218 1.00 93.81 105 ALA A O 1
ATOM 813 N N . LEU A 1 106 ? -3.355 0.817 22.506 1.00 94.81 106 LEU A N 1
ATOM 814 C CA . LEU A 1 106 ? -3.981 2.045 23.016 1.00 94.81 106 LEU A CA 1
ATOM 815 C C . LEU A 1 106 ? -5.503 1.916 23.185 1.00 94.81 106 LEU A C 1
ATOM 817 O O . LEU A 1 106 ? -6.077 2.518 24.084 1.00 94.81 106 LEU A O 1
ATOM 821 N N . LEU A 1 107 ? -6.156 1.103 22.351 1.00 94.31 107 LEU A N 1
ATOM 822 C CA . LEU A 1 107 ? -7.594 0.825 22.421 1.00 94.31 107 LEU A CA 1
ATOM 823 C C . LEU A 1 107 ? -7.948 -0.368 23.330 1.00 94.31 107 LEU A C 1
ATOM 825 O O . LEU A 1 107 ? -9.076 -0.861 23.265 1.00 94.31 107 LEU A O 1
ATOM 829 N N . GLY A 1 108 ? -6.997 -0.894 24.112 1.00 95.94 108 GLY A N 1
ATOM 830 C CA . GLY A 1 108 ? -7.215 -2.047 24.995 1.00 95.94 108 GLY A CA 1
ATOM 831 C C . GLY A 1 108 ? -7.555 -3.349 24.258 1.00 95.94 108 GLY A C 1
ATOM 832 O O . GLY A 1 108 ? -8.139 -4.263 24.837 1.00 95.94 108 GLY A O 1
ATOM 833 N N . LYS A 1 109 ? -7.236 -3.451 22.962 1.00 93.69 109 LYS A N 1
ATOM 834 C CA . LYS A 1 109 ? -7.488 -4.654 22.157 1.00 93.69 109 LYS A CA 1
ATOM 835 C C . LYS A 1 109 ? -6.349 -5.664 22.332 1.00 93.69 109 LYS A C 1
ATOM 837 O O . LYS A 1 109 ? -5.193 -5.257 22.454 1.00 93.69 109 LYS A O 1
ATOM 842 N N . PRO A 1 110 ? -6.630 -6.978 22.240 1.00 90.12 110 PRO A N 1
ATOM 843 C CA . PRO A 1 110 ? -5.591 -8.001 22.307 1.00 90.12 110 PRO A CA 1
ATOM 844 C C . PRO A 1 110 ? -4.486 -7.769 21.272 1.00 90.12 110 PRO A C 1
ATOM 846 O O . PRO A 1 110 ? -4.768 -7.387 20.128 1.00 90.12 110 PRO A O 1
ATOM 849 N N . ARG A 1 111 ? -3.235 -8.040 21.649 1.00 80.00 111 ARG A N 1
ATOM 850 C CA . ARG A 1 111 ? -2.134 -8.110 20.682 1.00 80.00 111 ARG A CA 1
ATOM 851 C C . ARG A 1 111 ? -2.412 -9.246 19.699 1.00 80.00 111 ARG A C 1
ATOM 853 O O . ARG A 1 111 ? -2.955 -10.276 20.086 1.00 80.00 111 ARG A O 1
ATOM 860 N N . LEU A 1 112 ? -2.102 -9.014 18.429 1.00 78.06 112 LEU A N 1
ATOM 861 C CA . LEU A 1 112 ? -2.106 -10.084 17.437 1.00 78.06 112 LEU A CA 1
ATOM 862 C C . LEU A 1 112 ? -0.826 -10.906 17.655 1.00 78.06 112 LEU A C 1
ATOM 864 O O . LEU A 1 112 ? 0.221 -10.332 17.944 1.00 78.06 112 LEU A O 1
ATOM 868 N N . THR A 1 113 ? -0.927 -12.225 17.608 1.00 65.69 113 THR A N 1
ATOM 869 C CA . THR A 1 113 ? 0.208 -13.151 17.736 1.00 65.69 113 THR A CA 1
ATOM 870 C C . THR A 1 113 ? 0.380 -13.906 16.442 1.00 65.69 113 THR A C 1
ATOM 872 O O . THR A 1 113 ? -0.679 -14.261 15.871 1.00 65.69 113 THR A O 1
#